Protein AF-A0A430I2W1-F1 (afdb_monomer)

Foldseek 3Di:
DQKFKWKAAQQGDIDTQGQRPDPDNVVVQCVACVPADDQFDWDDDPQKIWTKHFDPVQHAHPVSHGMMMIMIDGHPVSVPQDDNVSCCVPPCVVCVVVCVVARPDNDHDPHDPD

Radius of gyration: 13.29 Å; Cα contacts (8 Å, |Δi|>4): 193; chains: 1; bounding box: 29×31×34 Å

Sequence (114 aa):
MKLIWATRGRDWGFRFLLKGGYEDPLPVYESVFGTLPGREGYRKVGDKIALRFPDPELREDASGRVIPHEFVVLGERAAGLGSFEEAFSVIWPLVAGRYEQIWNVPQPPRNLEQ

Nearest PDB structures (foldseek):
  8fw5-assembly1_B  TM=4.248E-01  e=2.471E-01  Homo sapiens
  3suz-assembly1_A  TM=4.325E-01  e=3.395E-01  Rattus norvegicus
  6sh5-assembly1_A  TM=3.481E-01  e=1.917E-01  Saccharomyces cerevisiae
  6sh3-assembly1_A  TM=3.213E-01  e=7.751E-01  Saccharomyces cerevisiae
  5lt9-assembly2_B  TM=3.531E-01  e=1.661E+00  Pseudomonas aeruginosa

Solvent-accessible surface area (backbone atoms only — not comparable to full-atom values): 6516 Å² total; per-residue (Å²): 134,41,40,30,32,37,34,52,30,30,68,28,70,81,43,65,42,26,44,40,89,41,96,72,41,60,70,65,49,47,75,53,48,78,78,60,64,82,72,54,44,62,47,77,58,92,55,30,27,30,39,35,32,56,39,92,83,60,50,46,26,81,84,71,44,61,32,52,41,36,36,38,36,42,49,77,69,30,71,78,41,87,47,55,67,55,40,46,71,62,51,47,74,77,44,48,74,61,44,72,75,46,32,82,36,77,61,74,76,92,57,66,86,124

pLDDT: mean 91.96, std 7.36, range [56.25, 98.12]

Structure (mmCIF, N/CA/C/O backbone):
data_AF-A0A430I2W1-F1
#
_entry.id   AF-A0A430I2W1-F1
#
loop_
_atom_site.group_PDB
_atom_site.id
_atom_site.type_symbol
_atom_site.label_atom_id
_atom_site.label_alt_id
_atom_site.label_comp_id
_atom_site.label_asym_id
_atom_site.label_entity_id
_atom_site.label_seq_id
_atom_site.pdbx_PDB_ins_code
_atom_site.Cartn_x
_atom_site.Cartn_y
_atom_site.Cartn_z
_atom_site.occupancy
_atom_site.B_iso_or_equiv
_atom_site.auth_seq_id
_atom_site.auth_comp_id
_atom_site.auth_asym_id
_atom_site.auth_atom_id
_atom_site.pdbx_PDB_model_num
ATOM 1 N N . MET A 1 1 ? -5.587 -12.866 6.357 1.00 62.94 1 MET A N 1
ATOM 2 C CA . MET A 1 1 ? -5.477 -11.400 6.556 1.00 62.94 1 MET A CA 1
ATOM 3 C C . MET A 1 1 ? -6.246 -10.715 5.438 1.00 62.94 1 MET A C 1
ATOM 5 O O . MET A 1 1 ? -6.096 -11.153 4.309 1.00 62.94 1 MET A O 1
ATOM 9 N N . LYS A 1 2 ? -7.072 -9.697 5.714 1.00 86.62 2 LYS A N 1
ATOM 10 C CA . LYS A 1 2 ? -7.771 -8.948 4.657 1.00 86.62 2 LYS A CA 1
ATOM 11 C C . LYS A 1 2 ? -7.087 -7.599 4.458 1.00 86.62 2 LYS A C 1
ATOM 13 O O . LYS A 1 2 ? -7.326 -6.656 5.205 1.00 86.62 2 LYS A O 1
ATOM 18 N N . LEU A 1 3 ? -6.180 -7.564 3.491 1.00 93.25 3 LEU A N 1
ATOM 19 C CA . LEU A 1 3 ? -5.420 -6.384 3.105 1.00 93.25 3 LEU A CA 1
ATOM 20 C C . LEU A 1 3 ? -5.660 -6.151 1.619 1.00 93.25 3 LEU A C 1
ATOM 22 O O . LEU A 1 3 ? -5.418 -7.052 0.819 1.00 93.25 3 LEU A O 1
ATOM 26 N N . ILE A 1 4 ? -6.129 -4.962 1.258 1.00 96.06 4 ILE A N 1
ATOM 27 C CA . ILE A 1 4 ? -6.033 -4.495 -0.125 1.00 96.06 4 ILE A CA 1
ATOM 28 C C . ILE A 1 4 ? -4.706 -3.762 -0.231 1.00 96.06 4 ILE A C 1
ATOM 30 O O . ILE A 1 4 ? -4.406 -2.919 0.613 1.00 96.06 4 ILE A O 1
ATOM 34 N N . TRP A 1 5 ? -3.921 -4.082 -1.249 1.00 97.25 5 TRP A N 1
ATOM 35 C CA . TRP A 1 5 ? -2.684 -3.378 -1.548 1.00 97.25 5 TRP A CA 1
ATOM 36 C C . TRP A 1 5 ? -2.686 -2.980 -3.009 1.00 97.25 5 TRP A C 1
ATOM 38 O O . TRP A 1 5 ? -2.762 -3.835 -3.895 1.00 97.25 5 TRP A O 1
ATOM 48 N N . ALA A 1 6 ? -2.601 -1.678 -3.237 1.00 96.62 6 ALA A N 1
ATOM 49 C CA . ALA A 1 6 ? -2.502 -1.080 -4.543 1.00 96.62 6 ALA A CA 1
ATOM 50 C C . ALA A 1 6 ? -1.160 -0.349 -4.672 1.00 96.62 6 ALA A C 1
ATOM 52 O O . ALA A 1 6 ? -0.735 0.400 -3.790 1.00 96.62 6 ALA A O 1
ATOM 53 N N . THR A 1 7 ? -0.447 -0.630 -5.755 1.00 97.25 7 THR A N 1
ATOM 54 C CA . THR A 1 7 ? 0.832 0.008 -6.073 1.00 97.25 7 THR A CA 1
ATOM 55 C C . THR A 1 7 ? 1.119 -0.157 -7.562 1.00 97.25 7 THR A C 1
ATOM 57 O O . THR A 1 7 ? 0.263 -0.591 -8.333 1.00 97.25 7 THR A O 1
ATOM 60 N N . ARG A 1 8 ? 2.323 0.194 -7.989 1.00 97.38 8 ARG A N 1
ATOM 61 C CA . ARG A 1 8 ? 2.816 0.064 -9.356 1.00 97.38 8 ARG A CA 1
ATOM 62 C C . ARG A 1 8 ? 4.237 -0.488 -9.335 1.00 97.38 8 ARG A C 1
ATOM 64 O O . ARG A 1 8 ? 4.828 -0.609 -8.272 1.00 97.38 8 ARG A O 1
ATOM 71 N N . GLY A 1 9 ? 4.773 -0.807 -10.500 1.00 97.19 9 GLY A N 1
ATOM 72 C CA . GLY A 1 9 ? 6.179 -1.144 -10.651 1.00 97.19 9 GLY A CA 1
ATOM 73 C C . GLY A 1 9 ? 6.893 -0.091 -11.465 1.00 97.19 9 GLY A C 1
ATOM 74 O O . GLY A 1 9 ? 6.339 0.970 -11.785 1.00 97.19 9 GLY A O 1
ATOM 75 N N . ARG A 1 10 ? 8.117 -0.440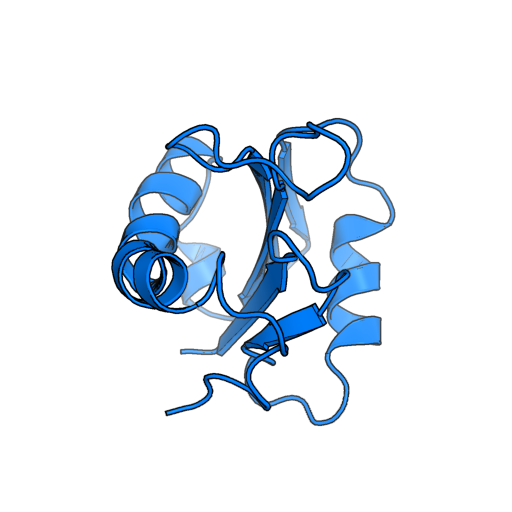 -11.849 1.00 96.94 10 ARG A N 1
ATOM 76 C CA . ARG A 1 10 ? 8.929 0.369 -12.744 1.00 96.94 10 ARG A CA 1
ATOM 77 C C . ARG A 1 10 ? 8.250 0.535 -14.098 1.00 96.94 10 ARG A C 1
ATOM 79 O O . ARG A 1 10 ? 7.963 1.656 -14.516 1.00 96.94 10 ARG A O 1
ATOM 86 N N . ASP A 1 11 ? 7.921 -0.599 -14.713 1.00 96.62 11 ASP A N 1
ATOM 87 C CA . ASP A 1 11 ? 7.460 -0.675 -16.102 1.00 96.62 11 ASP A CA 1
ATOM 88 C C . ASP A 1 11 ? 5.967 -1.022 -16.233 1.00 96.62 11 ASP A C 1
ATOM 90 O O . ASP A 1 11 ? 5.414 -1.038 -17.332 1.00 96.62 11 ASP A O 1
ATOM 94 N N . TRP A 1 12 ? 5.274 -1.256 -15.115 1.00 95.94 12 TRP A N 1
ATOM 95 C CA . TRP A 1 12 ? 3.833 -1.506 -15.087 1.00 95.94 12 TRP A CA 1
ATOM 96 C C . TRP A 1 12 ? 3.097 -0.504 -14.196 1.00 95.94 12 TRP A C 1
ATOM 98 O O . TRP A 1 12 ? 3.587 -0.063 -13.157 1.00 95.94 12 TRP A O 1
ATOM 108 N N . GLY A 1 13 ? 1.901 -0.112 -14.646 1.00 94.25 13 GLY A N 1
ATOM 109 C CA . GLY A 1 13 ? 1.064 0.890 -13.987 1.00 94.25 13 GLY A CA 1
ATOM 110 C C . GLY A 1 13 ? 0.385 0.391 -12.712 1.00 94.25 13 GLY A C 1
ATOM 111 O O . GLY A 1 13 ? 0.637 -0.708 -12.234 1.00 94.25 13 GLY A O 1
ATOM 112 N N . PHE A 1 14 ? -0.515 1.208 -12.171 1.00 93.56 14 PHE A N 1
ATOM 113 C CA . PHE A 1 14 ? -1.177 0.925 -10.900 1.00 93.56 14 PHE A CA 1
ATOM 114 C C . PHE A 1 14 ? -2.051 -0.343 -10.954 1.00 93.56 14 PHE A C 1
ATOM 116 O O . PHE A 1 14 ? -2.803 -0.550 -11.916 1.00 93.56 14 PHE A O 1
ATOM 123 N N . ARG A 1 15 ? -1.936 -1.207 -9.941 1.00 95.25 15 ARG A N 1
ATOM 124 C CA . ARG A 1 15 ? -2.606 -2.512 -9.835 1.00 95.25 15 ARG A CA 1
ATOM 125 C C . ARG A 1 15 ? -2.896 -2.868 -8.380 1.00 95.25 15 ARG A C 1
ATOM 127 O O . ARG A 1 15 ? -2.115 -2.546 -7.489 1.00 95.25 15 ARG A O 1
ATOM 134 N N . PHE A 1 16 ? -3.972 -3.623 -8.173 1.00 95.81 16 PHE A N 1
ATOM 135 C CA . PHE A 1 16 ? -4.242 -4.303 -6.909 1.00 95.81 16 PHE A CA 1
ATOM 136 C C . PHE A 1 16 ? -3.451 -5.610 -6.849 1.00 95.81 16 PHE A C 1
ATOM 138 O O . PHE A 1 16 ? -3.765 -6.563 -7.561 1.00 95.81 16 PHE A O 1
ATOM 145 N N . LEU A 1 17 ? -2.418 -5.643 -6.011 1.00 95.44 17 LEU A N 1
ATOM 146 C CA . LEU A 1 17 ? -1.583 -6.825 -5.802 1.00 95.44 17 LEU A CA 1
ATOM 147 C C . LEU A 1 17 ? -2.168 -7.758 -4.740 1.00 95.44 17 LEU A C 1
ATOM 149 O O . LEU A 1 17 ? -2.061 -8.974 -4.870 1.00 95.44 17 LEU A O 1
ATOM 153 N N . LEU A 1 18 ? -2.835 -7.194 -3.732 1.00 95.50 18 LEU A N 1
ATOM 154 C CA . LEU A 1 18 ? -3.676 -7.924 -2.784 1.00 95.50 18 LEU A CA 1
ATOM 155 C C . LEU A 1 18 ? -5.085 -7.350 -2.850 1.00 95.50 18 LEU A C 1
ATOM 157 O O . LEU A 1 18 ? -5.246 -6.128 -2.913 1.00 95.50 18 LEU A O 1
ATOM 161 N N . LYS A 1 19 ? -6.097 -8.220 -2.842 1.00 94.56 19 LYS A N 1
ATOM 162 C CA . LYS A 1 19 ? -7.499 -7.816 -2.982 1.00 94.56 19 LYS A CA 1
ATOM 163 C C 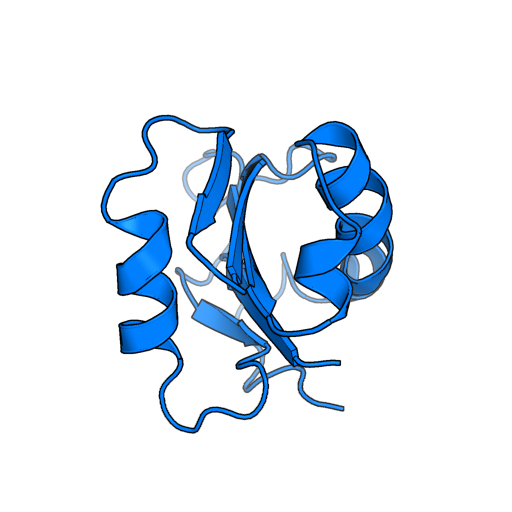. LYS A 1 19 ? -8.289 -7.956 -1.689 1.00 94.56 19 LYS A C 1
ATOM 165 O O . LYS A 1 19 ? -9.455 -7.591 -1.657 1.00 94.56 19 LYS A O 1
ATOM 170 N N . GLY A 1 20 ? -7.688 -8.475 -0.621 1.00 91.25 20 GLY A N 1
ATOM 171 C CA . GLY A 1 20 ? -8.353 -8.651 0.668 1.00 91.25 20 GLY A CA 1
ATOM 172 C C . GLY A 1 20 ? -9.511 -9.652 0.624 1.00 91.25 20 GLY A C 1
ATOM 173 O O . GLY A 1 20 ? -10.398 -9.573 1.478 1.00 91.25 20 GLY A O 1
ATOM 174 N N . GLY A 1 21 ? -9.507 -10.570 -0.350 1.00 90.31 21 GLY A N 1
ATOM 175 C CA . GLY A 1 21 ? -10.582 -11.537 -0.584 1.00 90.31 21 GL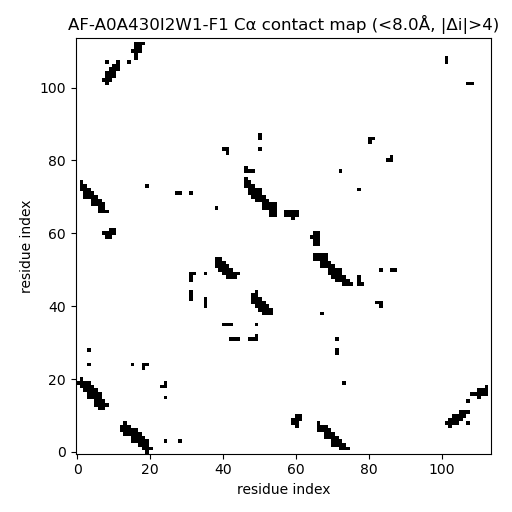Y A CA 1
ATOM 176 C C . GLY A 1 21 ? -11.807 -10.988 -1.324 1.00 90.31 21 GLY A C 1
ATOM 177 O O . GLY A 1 21 ? -12.847 -11.643 -1.317 1.00 90.31 21 GLY A O 1
ATOM 178 N N . TYR A 1 22 ? -11.716 -9.801 -1.933 1.00 91.38 22 TYR A N 1
ATOM 179 C CA . TYR A 1 22 ? -12.749 -9.280 -2.832 1.00 91.38 22 TYR A CA 1
ATOM 180 C C . TYR A 1 22 ? -12.453 -9.663 -4.284 1.00 91.38 22 TYR A C 1
ATOM 182 O O . TYR A 1 22 ? -11.305 -9.637 -4.727 1.00 91.38 22 TYR A O 1
ATOM 190 N N . GLU A 1 23 ? -13.500 -9.958 -5.050 1.00 91.69 23 GLU A N 1
ATOM 191 C CA . GLU A 1 23 ? -13.390 -10.117 -6.504 1.00 91.69 23 GLU A CA 1
ATOM 192 C C . GLU A 1 23 ? -12.975 -8.787 -7.159 1.00 91.69 23 GLU A C 1
ATOM 194 O O . GLU A 1 23 ? -11.977 -8.724 -7.896 1.00 91.69 23 GLU A O 1
ATOM 199 N N . ASP A 1 24 ? -13.679 -7.718 -6.771 1.00 94.06 24 ASP A N 1
ATOM 200 C CA . ASP A 1 24 ? -13.386 -6.329 -7.106 1.00 94.06 24 ASP A CA 1
ATOM 201 C C . ASP A 1 24 ? -13.086 -5.500 -5.836 1.00 94.06 24 ASP A C 1
ATOM 203 O O . ASP A 1 24 ? -13.995 -5.201 -5.055 1.00 94.06 24 ASP A O 1
ATOM 207 N N . PRO A 1 25 ? -11.815 -5.133 -5.588 1.00 94.62 25 PRO A N 1
ATOM 208 C CA . PRO A 1 25 ? -11.432 -4.314 -4.441 1.00 94.62 25 PRO A CA 1
ATOM 209 C C . PRO A 1 25 ? -11.668 -2.809 -4.653 1.00 94.62 25 PRO A C 1
ATOM 211 O O . PRO A 1 25 ? -11.551 -2.052 -3.684 1.00 94.62 25 PRO A O 1
ATOM 214 N N . LEU A 1 26 ? -11.976 -2.353 -5.877 1.00 95.00 26 LEU A N 1
ATOM 215 C CA . LEU A 1 26 ? -12.059 -0.927 -6.207 1.00 95.00 26 LEU A CA 1
ATOM 216 C C . LEU A 1 26 ? -13.092 -0.168 -5.350 1.00 95.00 26 LEU A C 1
ATOM 218 O O . LEU A 1 26 ? -12.706 0.848 -4.768 1.00 95.00 26 LEU A O 1
ATOM 222 N N . PRO A 1 27 ? -14.335 -0.657 -5.147 1.00 94.81 27 PRO A N 1
ATOM 223 C CA . PRO A 1 27 ? -15.325 0.069 -4.346 1.00 94.81 27 PRO A CA 1
ATOM 224 C C . PRO A 1 27 ? -14.888 0.263 -2.888 1.00 94.81 27 PRO A C 1
ATOM 226 O O . PRO A 1 27 ? -15.121 1.307 -2.277 1.00 94.81 27 PRO A O 1
ATOM 229 N N . VAL A 1 28 ? -14.215 -0.741 -2.317 1.00 94.19 28 VAL A N 1
ATOM 230 C CA . VAL A 1 28 ? -13.700 -0.679 -0.944 1.00 94.19 28 VAL A CA 1
ATOM 231 C C . VAL A 1 28 ? -12.542 0.313 -0.859 1.00 94.19 28 VAL A C 1
ATOM 233 O O . VAL A 1 28 ? -12.501 1.127 0.064 1.00 94.19 28 VAL A O 1
ATOM 236 N N . TYR A 1 29 ? -11.634 0.276 -1.833 1.00 95.12 29 TYR A N 1
ATOM 237 C CA . TYR A 1 29 ? -10.513 1.202 -1.951 1.00 95.12 29 TYR A CA 1
ATOM 238 C C . TYR A 1 29 ? -10.979 2.665 -2.069 1.00 95.12 29 TYR A C 1
ATOM 240 O O . TYR A 1 29 ? -10.556 3.515 -1.281 1.00 95.12 29 TYR A O 1
ATOM 248 N N . GLU A 1 30 ? -11.910 2.962 -2.976 1.00 93.75 30 GLU A N 1
ATOM 249 C CA . GLU A 1 30 ? -12.409 4.325 -3.194 1.00 93.75 30 GLU A CA 1
ATOM 250 C C . GLU A 1 30 ? -13.119 4.891 -1.959 1.00 93.75 30 GLU A C 1
ATOM 252 O O . GLU A 1 30 ? -12.943 6.069 -1.635 1.00 93.75 30 GLU A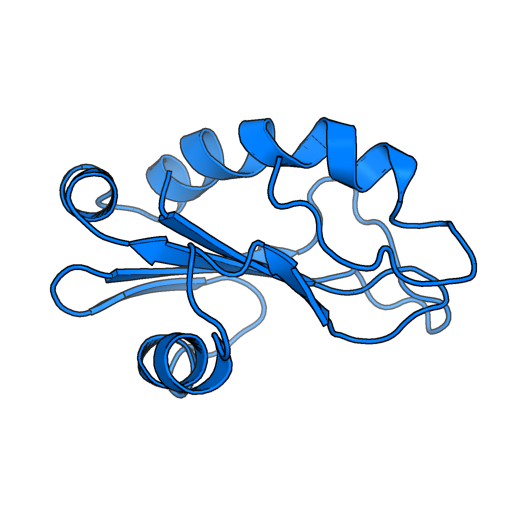 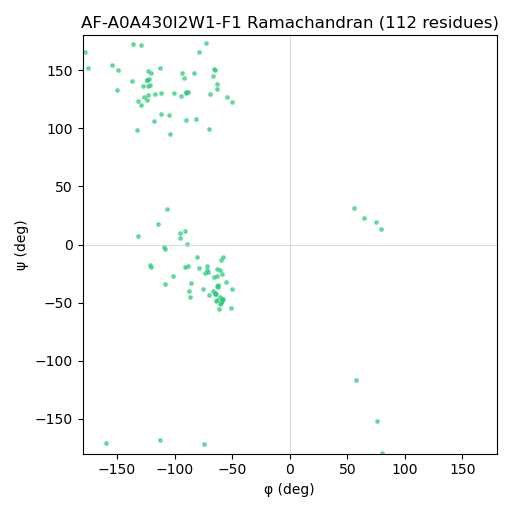O 1
ATOM 257 N N . SER A 1 31 ? -13.841 4.044 -1.211 1.00 91.94 31 SER A N 1
ATOM 258 C CA . SER A 1 31 ? -14.575 4.456 -0.006 1.00 91.94 31 SER A CA 1
ATOM 259 C C . SER A 1 31 ? -13.690 5.072 1.086 1.00 91.94 31 SER A C 1
ATOM 261 O O . SER A 1 31 ? -14.169 5.873 1.892 1.00 91.94 31 SER A O 1
ATOM 263 N N . VAL A 1 32 ? -12.395 4.734 1.111 1.00 91.38 32 VAL A N 1
ATOM 264 C CA . VAL A 1 32 ? -11.449 5.234 2.119 1.00 91.38 32 VAL A CA 1
ATOM 265 C C . VAL A 1 32 ? -10.458 6.255 1.550 1.00 91.38 32 VAL A C 1
ATOM 267 O O . VAL A 1 32 ? -10.120 7.220 2.246 1.00 91.38 32 VAL A O 1
ATOM 270 N N . PHE A 1 33 ? -10.050 6.104 0.282 1.00 89.31 33 PHE A N 1
ATOM 271 C CA . PHE A 1 33 ? -9.040 6.949 -0.368 1.00 89.31 33 PHE A CA 1
ATOM 272 C C . PHE A 1 33 ? -9.585 8.169 -1.106 1.00 89.31 33 PHE A C 1
ATOM 274 O O . PHE A 1 33 ? -8.823 9.116 -1.296 1.00 89.31 33 PHE A O 1
ATOM 281 N N . GLY A 1 34 ? -10.876 8.217 -1.460 1.00 76.06 34 GLY A N 1
ATOM 282 C CA . GLY A 1 34 ? -11.456 9.326 -2.239 1.00 76.06 34 GLY A CA 1
ATOM 283 C C . GLY A 1 34 ? -11.301 10.720 -1.610 1.00 76.06 34 GLY A C 1
ATOM 284 O O . GLY A 1 34 ? -11.544 11.733 -2.254 1.00 76.06 34 GLY A O 1
ATOM 285 N N . THR A 1 35 ? -10.876 10.782 -0.347 1.00 74.44 35 THR A N 1
ATOM 286 C CA . THR A 1 35 ? -10.736 12.002 0.447 1.00 74.44 35 THR A CA 1
ATOM 287 C C . THR A 1 35 ? -9.377 12.109 1.161 1.00 74.44 35 THR A C 1
ATOM 289 O O . THR A 1 35 ? -9.206 13.018 1.972 1.00 74.44 35 THR A O 1
ATOM 292 N N . LEU A 1 36 ? -8.418 11.206 0.899 1.00 83.56 36 LEU A N 1
ATOM 293 C CA . LEU A 1 36 ? -7.078 11.245 1.501 1.00 83.56 36 LEU A CA 1
ATOM 294 C C . LEU A 1 36 ? -6.122 12.076 0.618 1.00 83.56 36 LEU A C 1
ATOM 296 O O . LEU A 1 36 ? -5.735 11.611 -0.463 1.00 83.56 36 LEU A O 1
ATOM 300 N N . PRO A 1 37 ? -5.737 13.298 1.035 1.00 79.06 37 PRO A N 1
ATOM 301 C CA . PRO A 1 37 ? -4.854 14.144 0.244 1.00 79.06 37 PRO A CA 1
ATOM 302 C C . PRO A 1 37 ? -3.389 13.705 0.369 1.00 79.06 37 PRO A C 1
ATOM 304 O O . PRO A 1 37 ? -3.008 12.986 1.288 1.00 79.06 37 PRO A O 1
ATOM 307 N N . GLY A 1 38 ? -2.548 14.208 -0.536 1.00 86.25 38 GLY A N 1
ATOM 308 C CA . GLY A 1 38 ? -1.094 14.155 -0.387 1.00 86.25 38 GLY A CA 1
ATOM 309 C C . GLY A 1 38 ? -0.433 12.822 -0.753 1.00 86.25 38 G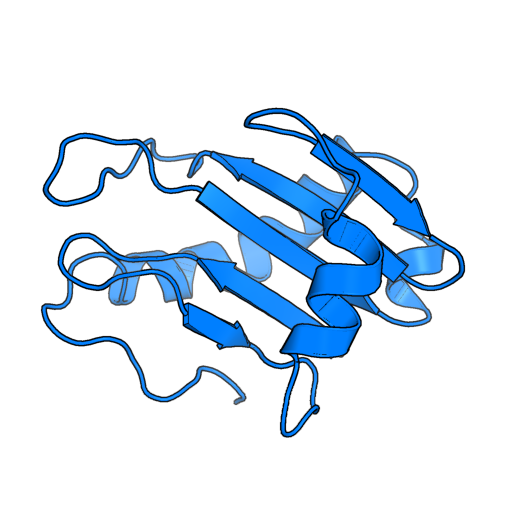LY A C 1
ATOM 310 O O . GLY A 1 38 ? -1.071 11.875 -1.216 1.00 86.25 38 GLY A O 1
ATOM 311 N N . ARG A 1 39 ? 0.896 12.794 -0.587 1.00 88.06 39 ARG A N 1
ATOM 312 C CA . ARG A 1 39 ? 1.775 11.656 -0.925 1.00 88.06 39 ARG A CA 1
ATOM 313 C C . ARG A 1 39 ? 1.928 10.648 0.214 1.00 88.06 39 ARG A C 1
ATOM 315 O O . ARG A 1 39 ? 2.330 9.520 -0.039 1.00 88.06 39 ARG A O 1
ATOM 322 N N . GLU A 1 40 ? 1.598 11.061 1.428 1.00 94.25 40 GLU A N 1
ATOM 323 C CA . GLU A 1 40 ? 1.603 10.255 2.640 1.00 94.25 40 GLU A CA 1
ATOM 324 C C . GLU A 1 40 ? 0.329 10.571 3.416 1.00 94.25 40 GLU A C 1
ATOM 326 O O . GLU A 1 40 ? -0.119 11.721 3.431 1.00 94.25 40 GLU A O 1
ATOM 331 N N . GLY A 1 41 ? -0.283 9.559 4.018 1.00 94.19 41 GLY A N 1
ATOM 332 C CA . GLY A 1 41 ? -1.483 9.776 4.797 1.00 94.19 41 GLY A CA 1
ATOM 333 C C . GLY A 1 41 ? -1.983 8.530 5.498 1.00 94.19 41 GLY A C 1
ATOM 334 O O . GLY A 1 41 ? -1.827 7.404 5.027 1.00 94.19 41 GLY A O 1
ATOM 335 N N . TYR A 1 42 ? -2.649 8.770 6.617 1.00 94.94 42 TYR A N 1
ATOM 336 C CA . TYR A 1 42 ? -3.371 7.773 7.382 1.00 94.94 42 TYR A CA 1
ATOM 337 C C . TYR A 1 42 ? -4.795 8.263 7.607 1.00 94.94 42 TYR A C 1
ATOM 339 O O . TYR A 1 42 ? -5.020 9.427 7.948 1.00 94.94 42 TYR A O 1
ATOM 347 N N . ARG A 1 43 ? -5.768 7.371 7.439 1.00 92.94 43 ARG A N 1
ATOM 348 C CA . ARG A 1 43 ? -7.161 7.669 7.751 1.00 92.94 43 ARG A CA 1
ATOM 349 C C . ARG A 1 43 ? -7.903 6.424 8.181 1.00 92.94 43 ARG A C 1
ATOM 351 O O . ARG A 1 43 ? -7.892 5.416 7.485 1.00 92.94 43 ARG A O 1
ATOM 358 N N . LYS A 1 44 ? -8.647 6.546 9.274 1.00 91.88 44 LYS A N 1
ATOM 359 C CA . LYS A 1 44 ? -9.573 5.523 9.753 1.00 91.88 44 LYS A CA 1
ATOM 360 C C . LYS A 1 44 ? -11.004 5.878 9.352 1.00 91.88 44 LYS A C 1
ATOM 362 O O . LYS A 1 44 ? -11.443 7.007 9.559 1.00 91.88 44 LYS A O 1
ATOM 367 N N . VAL A 1 45 ? -11.723 4.923 8.768 1.00 90.56 45 VAL A N 1
ATOM 368 C CA . VAL A 1 45 ? -13.130 5.045 8.357 1.00 90.56 45 VAL A CA 1
ATOM 369 C C . VAL A 1 45 ? -13.869 3.803 8.845 1.00 90.56 45 VAL A C 1
ATOM 371 O O . VAL A 1 45 ? -13.793 2.741 8.228 1.00 90.56 45 VAL A O 1
ATOM 374 N N . GLY A 1 46 ? -14.559 3.927 9.981 1.00 89.50 46 GLY A N 1
ATOM 375 C CA . GLY A 1 46 ? -15.213 2.794 10.637 1.00 89.50 46 GLY A CA 1
ATOM 376 C C . GLY A 1 46 ? -14.216 1.681 10.969 1.00 89.50 46 GLY A C 1
ATOM 377 O O . GLY A 1 46 ? -13.282 1.882 11.745 1.00 89.50 46 GLY A O 1
ATOM 378 N N . ASP A 1 47 ? -14.415 0.521 10.350 1.00 89.25 47 ASP A N 1
ATOM 379 C CA . ASP A 1 47 ? -13.613 -0.696 10.500 1.00 89.25 47 ASP A CA 1
ATOM 380 C C . ASP A 1 47 ? -12.455 -0.816 9.490 1.00 89.25 47 ASP A C 1
ATOM 382 O O . ASP A 1 47 ? -11.858 -1.886 9.347 1.00 89.25 47 ASP A O 1
ATOM 386 N N . LYS A 1 48 ? -12.151 0.265 8.760 1.00 93.06 48 LYS A N 1
ATOM 387 C CA . LYS A 1 48 ? -11.127 0.293 7.711 1.00 93.06 48 LYS A CA 1
ATOM 388 C C . LYS A 1 48 ? -10.091 1.365 7.976 1.00 93.06 48 LYS A C 1
ATOM 390 O O . LYS A 1 48 ? -10.402 2.434 8.504 1.00 93.06 48 LYS A O 1
ATOM 395 N N . ILE A 1 49 ? -8.871 1.106 7.528 1.00 94.69 49 ILE A N 1
ATOM 396 C CA . ILE A 1 49 ? -7.795 2.096 7.504 1.00 94.69 49 ILE A CA 1
ATOM 397 C C . ILE A 1 49 ? -7.275 2.230 6.085 1.00 94.69 49 ILE A C 1
ATOM 399 O O . ILE A 1 49 ? -6.911 1.227 5.480 1.00 94.69 49 ILE A O 1
ATOM 403 N N . ALA A 1 50 ? -7.206 3.464 5.596 1.00 95.88 50 ALA A N 1
ATOM 404 C CA . ALA A 1 50 ? -6.394 3.849 4.455 1.00 95.88 50 ALA A CA 1
ATOM 405 C C . ALA A 1 50 ? -5.005 4.269 4.936 1.00 95.88 50 ALA A C 1
ATOM 407 O O . ALA A 1 50 ? -4.879 5.100 5.839 1.00 95.88 50 ALA A O 1
ATOM 408 N N . LEU A 1 51 ? -3.977 3.719 4.300 1.00 96.62 51 LEU A N 1
ATOM 409 C CA . LEU A 1 51 ? -2.582 4.060 4.537 1.00 96.62 51 LEU A CA 1
ATOM 410 C C . LEU A 1 51 ? -1.894 4.297 3.190 1.00 96.62 51 LEU A C 1
ATOM 412 O O . LEU A 1 51 ? -1.901 3.411 2.339 1.00 96.62 51 LEU A O 1
ATOM 416 N N . ARG A 1 52 ? -1.303 5.477 3.001 1.00 97.62 52 ARG A N 1
ATOM 417 C CA . ARG A 1 52 ? -0.494 5.840 1.830 1.00 97.62 52 ARG A CA 1
ATOM 418 C C . ARG A 1 52 ? 0.886 6.276 2.287 1.00 97.62 52 ARG A C 1
ATOM 420 O O . ARG A 1 52 ? 0.976 7.084 3.205 1.00 97.62 52 ARG A O 1
ATOM 427 N N . PHE A 1 53 ? 1.927 5.816 1.608 1.00 97.69 53 PHE A N 1
ATOM 428 C CA . PHE A 1 53 ? 3.291 6.317 1.779 1.00 97.69 53 PHE A CA 1
ATOM 429 C C . PHE A 1 53 ? 4.123 6.102 0.502 1.00 97.69 53 PHE A C 1
ATOM 431 O O . PHE A 1 53 ? 3.801 5.210 -0.291 1.00 97.69 53 PHE A O 1
ATOM 438 N N . PRO A 1 54 ? 5.167 6.917 0.256 1.00 97.75 54 PRO A N 1
ATOM 439 C CA . PRO A 1 54 ? 6.149 6.639 -0.794 1.00 97.75 54 PRO A CA 1
ATOM 440 C C . PRO A 1 54 ? 6.957 5.374 -0.470 1.00 97.75 54 PRO A C 1
ATOM 442 O O . PRO A 1 54 ? 7.165 5.072 0.700 1.00 97.75 54 PRO A O 1
ATOM 445 N N . ASP A 1 55 ? 7.437 4.656 -1.488 1.00 97.88 55 ASP A N 1
ATOM 446 C CA . ASP A 1 55 ? 8.315 3.494 -1.313 1.00 97.88 55 ASP A CA 1
ATOM 447 C C . ASP A 1 55 ? 9.488 3.854 -0.376 1.00 97.88 55 ASP A C 1
ATOM 449 O O . ASP A 1 55 ? 10.216 4.811 -0.662 1.00 97.88 55 ASP A O 1
ATOM 453 N N . PRO A 1 56 ? 9.670 3.131 0.748 1.00 97.44 56 PRO A N 1
ATOM 454 C CA . PRO A 1 56 ? 10.694 3.459 1.744 1.00 97.44 56 PRO A CA 1
ATOM 455 C C . PRO A 1 56 ? 12.134 3.372 1.232 1.00 97.44 56 PRO A C 1
ATOM 457 O O . PRO A 1 56 ? 13.027 3.982 1.814 1.00 97.44 56 PRO A O 1
ATOM 460 N N . GLU A 1 57 ? 12.365 2.627 0.152 1.00 97.44 57 GLU A N 1
ATOM 461 C CA . GLU A 1 57 ? 13.662 2.514 -0.519 1.00 97.44 57 GLU A CA 1
ATOM 462 C C . GLU A 1 57 ? 13.781 3.481 -1.707 1.00 97.44 57 GLU A C 1
ATOM 464 O O . GLU A 1 57 ? 14.741 3.417 -2.473 1.00 97.44 57 GLU A O 1
ATOM 469 N N . LEU A 1 58 ? 12.819 4.402 -1.847 1.00 97.38 58 LEU A N 1
ATOM 470 C CA . LEU A 1 58 ? 12.748 5.427 -2.886 1.00 97.38 58 LEU A CA 1
ATOM 471 C C . LEU A 1 58 ? 12.798 4.853 -4.306 1.00 97.38 58 LEU A C 1
ATOM 473 O O . LEU A 1 58 ? 13.292 5.501 -5.226 1.00 97.38 58 LEU A O 1
ATOM 477 N N . ARG A 1 59 ? 12.263 3.644 -4.506 1.00 97.94 59 ARG A N 1
ATOM 478 C CA . ARG A 1 59 ? 12.167 3.042 -5.841 1.00 97.94 59 ARG A CA 1
ATOM 479 C C . ARG A 1 59 ? 11.258 3.880 -6.735 1.00 97.94 59 ARG A C 1
ATOM 481 O O . ARG A 1 59 ? 10.181 4.319 -6.324 1.00 97.94 59 ARG A O 1
ATOM 488 N N . GLU A 1 60 ? 11.675 4.061 -7.982 1.00 97.94 60 GLU A N 1
ATOM 489 C CA . GLU A 1 60 ? 11.001 4.929 -8.947 1.00 97.94 60 GLU A CA 1
ATOM 490 C C . GLU A 1 60 ? 10.379 4.149 -10.107 1.00 97.94 60 GLU A C 1
ATOM 492 O O . GLU A 1 60 ? 10.855 3.084 -10.513 1.00 97.94 60 GLU A O 1
ATOM 497 N N . ASP A 1 61 ? 9.308 4.711 -10.668 1.00 96.62 61 ASP A N 1
ATOM 498 C CA . ASP A 1 61 ? 8.768 4.256 -11.942 1.00 96.62 61 ASP A CA 1
ATOM 499 C C . ASP A 1 61 ? 9.659 4.665 -13.132 1.00 96.62 61 ASP A C 1
ATOM 501 O O . ASP A 1 61 ? 10.607 5.437 -12.993 1.00 96.62 61 ASP A O 1
ATOM 505 N N . ALA A 1 62 ? 9.344 4.191 -14.341 1.00 95.62 62 ALA A N 1
ATOM 506 C CA . ALA A 1 62 ? 10.078 4.560 -15.556 1.00 95.62 62 ALA A CA 1
ATOM 507 C C . ALA A 1 62 ? 10.081 6.075 -15.867 1.00 95.62 62 ALA A C 1
ATOM 509 O O . ALA A 1 62 ? 10.846 6.527 -16.716 1.00 95.62 62 ALA A O 1
ATOM 510 N N . SER A 1 63 ? 9.228 6.868 -15.210 1.00 95.44 63 SER A N 1
ATOM 511 C CA . SER A 1 63 ? 9.181 8.330 -15.327 1.00 95.44 63 SER A CA 1
ATOM 512 C C . SER A 1 63 ? 9.976 9.049 -14.227 1.00 95.44 63 SER A C 1
ATOM 514 O O . SER A 1 63 ? 9.897 10.274 -14.153 1.00 95.44 63 SER A O 1
ATOM 516 N N . GLY A 1 64 ? 10.699 8.325 -13.365 1.00 96.38 64 GLY A N 1
ATOM 517 C CA . GLY A 1 64 ? 11.463 8.897 -12.252 1.00 96.38 64 GLY A CA 1
ATOM 518 C C . GLY A 1 64 ? 10.598 9.349 -11.070 1.00 96.38 64 GLY A C 1
ATOM 519 O O . GLY A 1 64 ? 11.002 10.199 -10.284 1.00 96.38 64 GLY A O 1
ATOM 520 N N . ARG A 1 65 ? 9.357 8.856 -10.948 1.00 96.19 65 ARG A N 1
ATOM 521 C CA . ARG A 1 65 ? 8.495 9.170 -9.798 1.00 96.19 65 ARG A CA 1
ATOM 522 C C . ARG A 1 65 ? 8.636 8.083 -8.748 1.00 96.19 65 ARG A C 1
ATOM 524 O O . ARG A 1 65 ? 8.387 6.920 -9.058 1.00 96.19 65 ARG A O 1
ATOM 531 N N . VAL A 1 66 ? 8.913 8.470 -7.501 1.00 97.75 66 VAL A N 1
ATOM 532 C CA . VAL A 1 66 ? 8.879 7.539 -6.361 1.00 97.75 66 VAL A CA 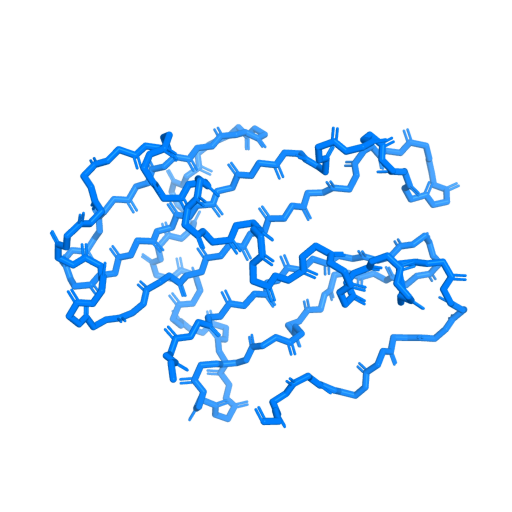1
ATOM 533 C C . VAL A 1 66 ? 7.524 6.843 -6.303 1.00 97.75 66 VAL A C 1
ATOM 535 O O . VAL A 1 66 ? 6.472 7.496 -6.308 1.00 97.75 66 VAL A O 1
ATOM 538 N N . ILE A 1 67 ? 7.564 5.517 -6.265 1.00 97.94 67 ILE A N 1
ATOM 539 C CA . ILE A 1 67 ? 6.385 4.667 -6.319 1.00 97.94 67 ILE A CA 1
ATOM 540 C C . ILE A 1 67 ? 5.587 4.813 -5.015 1.00 97.94 67 ILE A C 1
ATOM 542 O O . ILE A 1 67 ? 6.164 4.703 -3.938 1.00 97.94 67 ILE A O 1
ATOM 546 N N . PRO A 1 68 ? 4.269 5.075 -5.068 1.00 97.44 68 PRO A N 1
ATOM 547 C CA . PRO A 1 68 ? 3.433 5.060 -3.877 1.00 97.44 68 PRO A CA 1
ATOM 548 C C . PRO A 1 68 ? 2.974 3.639 -3.533 1.00 97.44 68 PRO A C 1
ATOM 550 O O . PRO A 1 68 ? 2.681 2.822 -4.416 1.00 97.44 68 PRO A O 1
ATOM 553 N N . HIS A 1 69 ? 2.812 3.383 -2.240 1.00 98.12 69 HIS A N 1
ATOM 554 C CA . HIS A 1 69 ? 2.094 2.227 -1.725 1.00 98.12 69 HIS A CA 1
ATOM 555 C C . HIS A 1 69 ? 0.815 2.679 -1.042 1.00 98.12 69 HIS A C 1
ATOM 557 O O . HIS A 1 69 ? 0.834 3.574 -0.198 1.00 98.12 69 HIS A O 1
ATOM 563 N N . GLU A 1 70 ? -0.291 2.037 -1.402 1.00 97.56 70 GLU A N 1
ATOM 564 C CA . GLU A 1 70 ? -1.604 2.320 -0.844 1.00 97.56 70 GLU A CA 1
ATOM 565 C C . GLU A 1 70 ? -2.228 1.039 -0.312 1.00 97.56 70 GLU A C 1
ATOM 567 O O . GLU A 1 70 ? -2.338 0.032 -1.014 1.00 97.56 70 GLU A O 1
ATOM 572 N N . PHE A 1 71 ? -2.645 1.078 0.946 1.00 96.88 71 PHE A N 1
ATOM 573 C CA . PHE A 1 71 ? -3.216 -0.063 1.636 1.00 96.88 71 PHE A CA 1
ATOM 574 C C . PHE A 1 71 ? -4.590 0.264 2.192 1.00 96.88 71 PHE A C 1
ATOM 576 O O . PHE A 1 71 ? -4.804 1.341 2.750 1.00 96.88 71 PHE A O 1
ATOM 583 N N . VAL A 1 72 ? -5.491 -0.715 2.104 1.00 96.12 72 VAL A N 1
ATOM 584 C CA . VAL A 1 72 ? -6.700 -0.760 2.926 1.00 96.12 72 VAL A CA 1
ATOM 585 C C . VAL A 1 72 ? -6.591 -1.926 3.892 1.00 96.12 72 VAL A C 1
ATOM 587 O O . VAL A 1 72 ? -6.629 -3.089 3.480 1.00 96.12 72 VAL A O 1
ATOM 590 N N . VAL A 1 73 ? -6.473 -1.618 5.179 1.00 94.62 73 VAL A N 1
ATOM 591 C CA . VAL A 1 73 ? -6.525 -2.616 6.253 1.00 94.62 73 VAL A CA 1
ATOM 592 C C . VAL A 1 73 ? -7.979 -2.791 6.673 1.00 94.62 73 VAL A C 1
ATOM 594 O O . VAL A 1 73 ? -8.677 -1.802 6.893 1.00 94.62 73 VAL A O 1
ATOM 597 N N . LEU A 1 74 ? -8.436 -4.039 6.769 1.00 90.31 74 LEU A N 1
ATOM 598 C CA . LEU A 1 74 ? -9.838 -4.380 7.014 1.00 90.31 74 LEU A CA 1
ATOM 599 C C . LEU A 1 74 ? -10.002 -5.197 8.303 1.00 90.31 74 LEU A C 1
ATOM 601 O O . LEU A 1 74 ? -9.163 -6.045 8.624 1.00 90.31 74 LEU A O 1
ATOM 605 N N . GLY A 1 75 ? -11.137 -5.013 8.982 1.00 83.50 75 GLY A N 1
ATOM 606 C CA . GLY A 1 75 ? -11.580 -5.859 10.094 1.00 83.50 75 GLY A CA 1
ATOM 607 C C . GLY A 1 75 ? -10.828 -5.610 11.403 1.00 83.50 75 GLY A C 1
ATOM 608 O O . GLY A 1 75 ? -10.333 -4.516 11.654 1.00 83.50 75 GLY A O 1
ATOM 609 N N . GLU A 1 76 ? -10.725 -6.634 12.254 1.00 78.25 76 GLU A N 1
ATOM 610 C CA . GLU A 1 76 ? -10.216 -6.512 13.636 1.00 78.25 76 GLU A CA 1
ATOM 611 C C . GLU A 1 76 ? -8.817 -5.892 13.735 1.00 78.25 76 GLU A C 1
ATOM 613 O O . GLU A 1 76 ? -8.519 -5.154 14.671 1.00 78.25 76 GLU A O 1
ATOM 618 N N . ARG A 1 77 ? -7.959 -6.114 12.735 1.00 76.19 77 ARG A N 1
ATOM 619 C CA . ARG A 1 77 ? -6.607 -5.544 12.724 1.00 76.19 77 ARG A CA 1
ATOM 620 C C . ARG A 1 77 ? -6.604 -4.033 12.487 1.00 76.19 77 ARG A C 1
ATOM 622 O O . ARG A 1 77 ? -5.678 -3.366 12.925 1.00 76.19 77 ARG A O 1
ATOM 629 N N . ALA A 1 78 ? -7.647 -3.480 11.866 1.00 80.19 78 ALA A N 1
ATOM 630 C CA . ALA A 1 78 ? -7.831 -2.034 11.770 1.00 80.19 78 ALA A CA 1
ATOM 631 C C . ALA A 1 78 ? -8.227 -1.406 13.121 1.00 80.19 78 ALA A C 1
ATOM 633 O O . ALA A 1 78 ? -8.024 -0.212 13.344 1.00 80.19 78 ALA A O 1
ATOM 634 N N . ALA A 1 79 ? -8.780 -2.184 14.058 1.00 74.81 79 ALA A N 1
ATOM 635 C CA . ALA A 1 79 ? -9.136 -1.664 15.374 1.00 74.81 79 ALA A CA 1
ATOM 636 C C . ALA A 1 79 ? -7.887 -1.272 16.181 1.00 74.81 79 ALA A C 1
ATOM 638 O O . ALA A 1 79 ? -7.900 -0.216 16.811 1.00 74.81 79 ALA A O 1
ATOM 639 N N . GLY A 1 80 ? -6.821 -2.077 16.092 1.00 78.75 80 GLY A N 1
ATOM 640 C CA . GLY A 1 80 ? -5.575 -1.914 16.853 1.00 78.75 80 GLY A CA 1
ATOM 641 C C . GLY A 1 80 ? -4.500 -1.032 16.213 1.00 78.75 80 GLY A C 1
ATOM 642 O O . GLY A 1 80 ? -3.437 -0.886 16.800 1.00 78.75 80 GLY A O 1
ATOM 643 N N . LEU A 1 81 ? -4.748 -0.466 15.031 1.00 88.69 81 LEU A N 1
ATOM 644 C CA . LEU A 1 81 ? -3.857 0.508 14.398 1.00 88.69 81 LEU A CA 1
ATOM 645 C C . LEU A 1 81 ? -4.505 1.887 14.555 1.00 88.69 81 LEU A C 1
ATOM 647 O O . LEU A 1 81 ? -5.599 2.128 14.037 1.00 88.69 81 LEU A O 1
ATOM 651 N N . GLY A 1 82 ? -3.897 2.744 15.369 1.00 89.38 82 GLY A N 1
ATOM 652 C CA . GLY A 1 82 ? -4.391 4.069 15.730 1.00 89.38 82 GLY A CA 1
ATOM 653 C C . GLY A 1 82 ? -3.700 5.199 14.973 1.00 89.38 82 GLY A C 1
ATOM 654 O O . GLY A 1 82 ? -4.336 6.231 14.748 1.00 89.38 82 GLY A 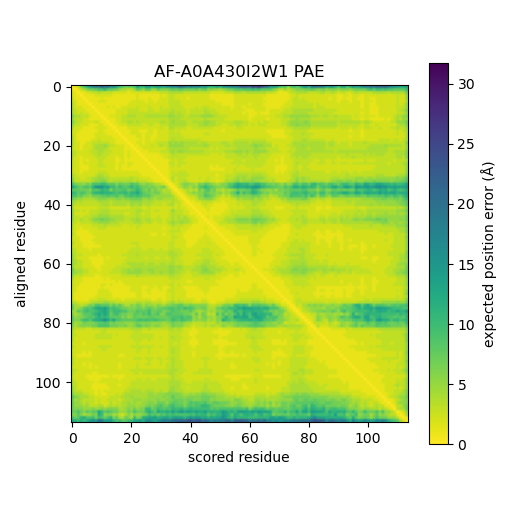O 1
ATOM 655 N N . SER A 1 83 ? -2.456 4.993 14.535 1.00 93.25 83 SER A N 1
ATOM 656 C CA . SER A 1 83 ? -1.651 6.008 13.847 1.00 93.25 83 SER A CA 1
ATOM 657 C C . SER A 1 83 ? -1.038 5.533 12.526 1.00 93.25 83 SER A C 1
ATOM 659 O O . SER A 1 83 ? -1.073 4.350 12.171 1.00 93.25 83 SER A O 1
ATOM 661 N N . PHE A 1 84 ? -0.452 6.488 11.797 1.00 94.69 84 PHE A N 1
ATOM 662 C CA . PHE A 1 84 ? 0.343 6.217 10.604 1.00 94.69 84 PHE A CA 1
ATOM 663 C C . PHE A 1 84 ? 1.532 5.303 10.919 1.00 94.69 84 PHE A C 1
ATOM 665 O O . PHE A 1 84 ? 1.722 4.298 10.244 1.00 94.69 84 PHE A O 1
ATOM 672 N N . GLU A 1 85 ? 2.297 5.618 11.962 1.00 95.56 85 GLU A N 1
ATOM 673 C CA . GLU A 1 85 ? 3.520 4.916 12.357 1.00 95.56 85 GLU A CA 1
ATOM 674 C C . GLU A 1 85 ? 3.230 3.469 12.771 1.00 95.56 85 GLU A C 1
ATOM 676 O O . GLU A 1 85 ? 3.936 2.539 12.369 1.00 95.56 85 GLU A O 1
ATOM 681 N N . GLU A 1 86 ? 2.153 3.254 13.530 1.00 94.12 86 GLU A N 1
ATOM 682 C CA . GLU A 1 86 ? 1.690 1.916 13.904 1.00 94.12 86 GLU A CA 1
ATOM 683 C C . GLU A 1 86 ? 1.276 1.115 12.667 1.00 94.12 86 GLU A C 1
ATOM 685 O O . GLU A 1 86 ? 1.700 -0.026 12.481 1.00 94.12 86 GLU A O 1
ATOM 690 N N . ALA A 1 87 ? 0.479 1.713 11.778 1.00 94.56 87 ALA A N 1
ATOM 691 C CA . ALA A 1 87 ? 0.040 1.037 10.566 1.00 94.56 87 ALA A CA 1
ATOM 692 C C . ALA A 1 87 ? 1.218 0.732 9.626 1.00 94.56 87 ALA A C 1
ATOM 694 O O . ALA A 1 87 ? 1.323 -0.380 9.113 1.00 94.56 87 ALA A O 1
ATOM 695 N N . PHE A 1 88 ? 2.139 1.676 9.443 1.00 95.94 88 PHE A N 1
ATOM 696 C CA . PHE A 1 88 ? 3.339 1.515 8.629 1.00 95.94 88 PHE A CA 1
ATOM 697 C C . PHE A 1 88 ? 4.242 0.393 9.155 1.00 95.94 88 PHE A C 1
ATOM 699 O O . PHE A 1 88 ? 4.583 -0.523 8.403 1.00 95.94 88 PHE A O 1
ATOM 706 N N . SER A 1 89 ? 4.571 0.419 10.452 1.00 94.94 89 SER A N 1
ATOM 707 C CA . SER A 1 89 ? 5.452 -0.572 11.088 1.00 94.94 89 SER A CA 1
ATOM 708 C C . SER A 1 89 ? 4.885 -1.993 11.057 1.00 94.94 89 SER A C 1
ATOM 710 O O . SER A 1 89 ? 5.649 -2.956 11.021 1.00 94.94 89 SER A O 1
ATOM 712 N N . VAL A 1 90 ? 3.558 -2.141 11.016 1.00 93.75 90 VAL A N 1
ATOM 713 C CA . VAL A 1 90 ? 2.900 -3.448 10.908 1.00 93.75 90 VAL A CA 1
ATOM 714 C C . VAL A 1 90 ? 2.729 -3.902 9.460 1.00 93.75 90 VAL A C 1
ATOM 716 O O . VAL A 1 90 ? 2.869 -5.092 9.191 1.00 93.75 90 VAL A O 1
ATOM 719 N N . ILE A 1 91 ? 2.385 -3.003 8.534 1.00 94.69 91 ILE A N 1
ATOM 720 C CA . ILE A 1 91 ? 1.988 -3.375 7.168 1.00 94.69 91 ILE A CA 1
ATOM 721 C C . ILE A 1 91 ? 3.184 -3.516 6.230 1.00 94.69 91 ILE A C 1
ATOM 723 O O . ILE A 1 91 ? 3.247 -4.502 5.493 1.00 94.69 91 ILE A O 1
ATOM 727 N N . TRP A 1 92 ? 4.137 -2.579 6.248 1.00 96.69 92 TRP A N 1
ATOM 728 C CA . TRP A 1 92 ? 5.248 -2.596 5.293 1.00 96.69 92 TRP A CA 1
ATOM 729 C C . TRP A 1 92 ? 6.077 -3.894 5.346 1.00 96.69 92 TRP A C 1
ATOM 731 O O . TRP A 1 92 ? 6.268 -4.506 4.289 1.00 96.69 92 TRP A O 1
ATOM 741 N N . PRO A 1 93 ? 6.482 -4.411 6.527 1.00 95.75 93 PRO A N 1
ATOM 742 C CA . PRO A 1 93 ? 7.280 -5.638 6.603 1.00 95.75 93 PRO A CA 1
ATOM 743 C C . PRO A 1 93 ? 6.604 -6.881 6.008 1.00 95.75 93 PRO A C 1
ATOM 745 O O . PRO A 1 93 ? 7.290 -7.826 5.631 1.00 95.75 93 PRO A O 1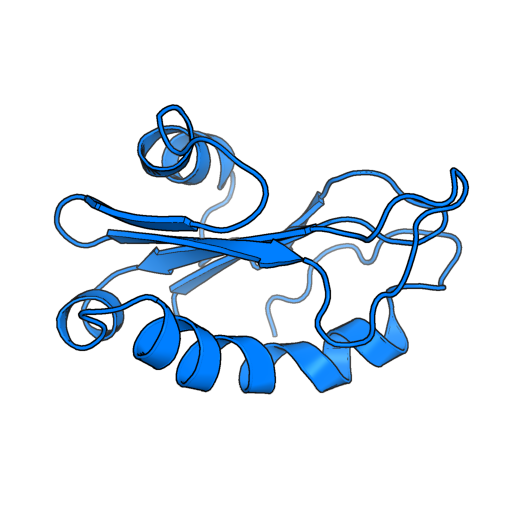
ATOM 748 N N . LEU A 1 94 ? 5.271 -6.894 5.899 1.00 94.00 94 LEU A N 1
ATOM 749 C CA . LEU A 1 94 ? 4.521 -8.031 5.354 1.00 94.00 94 LEU A CA 1
ATOM 750 C C . LEU A 1 94 ? 4.657 -8.155 3.836 1.00 94.00 94 LEU A C 1
ATOM 752 O O . LEU A 1 94 ? 4.465 -9.241 3.293 1.00 94.00 94 LEU A O 1
ATOM 756 N N . VAL A 1 95 ? 4.947 -7.049 3.148 1.00 95.38 95 VAL A N 1
ATOM 757 C CA . VAL A 1 95 ? 4.974 -7.000 1.681 1.00 95.38 95 VAL A CA 1
ATOM 758 C C . VAL A 1 95 ? 6.320 -6.572 1.110 1.00 95.38 95 VAL A C 1
ATOM 760 O O . VAL A 1 95 ? 6.568 -6.856 -0.059 1.00 95.38 95 VAL A O 1
ATOM 763 N N . ALA A 1 96 ? 7.201 -5.957 1.906 1.00 96.94 96 ALA A N 1
ATOM 764 C CA . ALA A 1 96 ? 8.485 -5.410 1.459 1.00 96.94 96 ALA A CA 1
ATOM 765 C C . ALA A 1 96 ? 9.318 -6.421 0.653 1.00 96.94 96 ALA A C 1
ATOM 767 O O . ALA A 1 96 ? 9.635 -6.171 -0.508 1.00 96.94 96 ALA A O 1
ATOM 768 N N . GLY A 1 97 ? 9.580 -7.606 1.216 1.00 96.06 97 GLY A N 1
ATOM 769 C CA . GLY A 1 97 ? 10.381 -8.635 0.539 1.00 96.06 97 GLY A CA 1
ATOM 770 C C . GLY A 1 97 ? 9.715 -9.206 -0.718 1.00 96.06 97 GLY A C 1
ATOM 771 O O . GLY A 1 97 ? 10.391 -9.620 -1.656 1.00 96.06 97 GLY A O 1
ATOM 772 N N . ARG A 1 98 ? 8.377 -9.203 -0.785 1.00 94.50 98 ARG A N 1
ATOM 773 C CA . ARG A 1 98 ? 7.658 -9.603 -2.003 1.00 94.50 98 ARG A CA 1
ATOM 774 C C . ARG A 1 98 ? 7.723 -8.511 -3.060 1.00 94.50 98 ARG A C 1
ATOM 776 O O . ARG A 1 98 ? 7.858 -8.831 -4.236 1.00 94.50 98 ARG A O 1
ATOM 783 N N . TYR A 1 99 ? 7.628 -7.250 -2.646 1.00 96.94 99 TYR A N 1
ATOM 784 C CA . TYR A 1 99 ? 7.722 -6.102 -3.532 1.00 96.94 99 TYR A CA 1
ATOM 785 C C . TYR A 1 99 ? 9.112 -5.987 -4.168 1.00 96.94 99 TYR A C 1
ATOM 787 O O . TYR A 1 99 ? 9.206 -5.796 -5.379 1.00 96.94 99 TYR A O 1
ATOM 795 N N . GLU A 1 100 ? 10.172 -6.218 -3.387 1.00 96.88 100 GLU A N 1
ATOM 796 C CA . GLU A 1 100 ? 11.565 -6.270 -3.852 1.00 96.88 100 GLU A CA 1
ATOM 797 C C . GLU A 1 100 ? 11.742 -7.189 -5.074 1.00 96.88 100 GLU A C 1
ATOM 799 O O . GLU A 1 100 ? 12.443 -6.849 -6.024 1.00 96.88 100 GLU A O 1
ATOM 804 N N . GLN A 1 101 ? 11.030 -8.318 -5.100 1.00 95.56 101 GLN A N 1
ATOM 805 C CA . GLN A 1 101 ? 11.114 -9.306 -6.178 1.00 95.56 101 GLN A CA 1
ATOM 806 C C . GLN A 1 101 ? 10.330 -8.925 -7.443 1.00 95.56 101 GLN A C 1
ATOM 808 O O . GLN A 1 101 ? 10.575 -9.500 -8.503 1.00 95.56 101 GLN A O 1
ATOM 813 N N . ILE A 1 102 ? 9.350 -8.020 -7.348 1.00 95.88 102 ILE A N 1
ATOM 814 C CA . ILE A 1 102 ? 8.371 -7.781 -8.426 1.00 95.88 102 ILE A CA 1
ATOM 815 C C . ILE A 1 102 ? 8.374 -6.350 -8.966 1.00 95.88 102 ILE A C 1
ATOM 817 O O . ILE A 1 102 ? 7.862 -6.115 -10.058 1.00 95.88 102 ILE A O 1
ATOM 821 N N . TRP A 1 103 ? 8.905 -5.371 -8.232 1.00 97.00 103 TRP A N 1
ATOM 822 C CA . TRP A 1 103 ? 8.775 -3.966 -8.631 1.00 97.00 103 TRP A CA 1
ATOM 823 C C . TRP A 1 103 ? 9.444 -3.684 -9.986 1.00 97.00 103 TRP A C 1
ATOM 825 O O . TRP A 1 103 ? 8.911 -2.913 -10.780 1.00 97.00 103 TRP A O 1
ATOM 835 N N . ASN A 1 104 ? 10.564 -4.355 -10.278 1.00 96.50 104 ASN A N 1
ATOM 836 C CA . ASN A 1 104 ? 11.353 -4.190 -11.502 1.00 96.50 104 ASN A CA 1
ATOM 837 C C . ASN A 1 104 ? 11.214 -5.369 -12.481 1.00 96.50 104 ASN A C 1
ATOM 839 O O . ASN A 1 104 ? 12.155 -5.713 -13.194 1.00 96.50 104 ASN A O 1
ATOM 843 N N . VAL A 1 105 ? 10.059 -6.038 -12.493 1.00 94.88 105 VAL A N 1
ATOM 844 C CA . VAL A 1 105 ? 9.728 -6.976 -13.576 1.00 94.88 105 VAL A CA 1
ATOM 845 C C . VAL A 1 105 ? 8.924 -6.258 -14.666 1.00 94.88 105 VAL A C 1
ATOM 847 O O . VAL A 1 105 ? 8.138 -5.369 -14.344 1.00 94.88 105 VAL A O 1
ATOM 850 N N . PRO A 1 106 ? 9.062 -6.628 -15.954 1.00 91.56 106 PRO A N 1
ATOM 851 C CA . PRO A 1 106 ? 8.419 -5.909 -17.060 1.00 91.56 106 PRO A CA 1
ATOM 852 C C . PRO A 1 106 ? 6.898 -6.109 -17.132 1.00 91.56 106 PRO A C 1
ATOM 854 O O . PRO A 1 106 ? 6.202 -5.344 -17.794 1.00 91.56 106 PRO A O 1
ATOM 857 N N . GLN A 1 107 ? 6.365 -7.145 -16.479 1.00 91.06 107 GLN A N 1
ATOM 858 C CA . GLN A 1 107 ? 4.932 -7.437 -16.454 1.00 91.06 107 GLN A CA 1
ATOM 859 C C . GLN A 1 107 ? 4.430 -7.511 -15.013 1.00 91.06 107 GLN A C 1
ATOM 861 O O . GLN A 1 107 ? 5.128 -8.062 -14.161 1.00 91.06 107 GLN A O 1
ATOM 866 N N . PRO A 1 108 ? 3.215 -7.011 -14.731 1.00 88.25 108 PRO A N 1
ATOM 867 C CA . PRO A 1 108 ? 2.661 -7.089 -13.391 1.00 88.25 108 PRO A CA 1
ATOM 868 C C . PRO A 1 108 ? 2.377 -8.554 -13.017 1.00 88.25 108 PRO A C 1
ATOM 870 O O . PRO A 1 108 ? 1.932 -9.333 -13.869 1.00 88.25 108 PRO A O 1
ATOM 873 N N . PRO A 1 109 ? 2.560 -8.950 -11.748 1.00 88.06 109 PRO A N 1
ATOM 874 C CA . PRO A 1 109 ? 2.080 -10.245 -11.279 1.00 88.06 109 PRO A CA 1
ATOM 875 C C . PRO A 1 109 ? 0.542 -10.290 -11.336 1.00 88.06 109 PRO A C 1
ATOM 877 O O . PRO A 1 109 ? -0.123 -9.266 -11.183 1.00 88.06 109 PRO A O 1
ATOM 880 N N . ARG A 1 110 ? -0.042 -11.480 -11.547 1.00 81.44 110 ARG A N 1
ATOM 881 C CA . ARG A 1 110 ? -1.509 -11.641 -11.667 1.00 81.44 110 ARG A CA 1
ATOM 882 C C . ARG A 1 110 ? -2.260 -11.205 -10.402 1.00 81.44 110 ARG A C 1
ATOM 884 O O . ARG A 1 110 ? -3.270 -10.519 -10.506 1.00 81.44 110 ARG A O 1
ATOM 891 N N . ASN A 1 111 ? -1.772 -11.620 -9.239 1.00 76.38 111 ASN A N 1
ATOM 892 C CA . ASN A 1 111 ? -2.141 -11.206 -7.883 1.00 76.38 111 ASN A CA 1
ATOM 893 C C . ASN A 1 111 ? -1.224 -11.966 -6.905 1.00 76.38 111 ASN A C 1
ATOM 895 O O . ASN A 1 111 ? -0.530 -12.906 -7.299 1.00 76.38 111 ASN A O 1
ATOM 899 N N . LEU A 1 112 ? -1.179 -11.531 -5.648 1.00 81.62 112 LEU A N 1
ATOM 900 C CA . LEU A 1 112 ? -0.307 -12.086 -4.607 1.00 81.62 112 LEU A CA 1
ATOM 901 C C . LEU A 1 112 ? -1.093 -12.759 -3.475 1.00 81.62 112 LEU A C 1
ATOM 903 O O . LEU A 1 112 ? -0.552 -12.941 -2.389 1.00 81.62 112 LEU A O 1
ATOM 907 N N . GLU A 1 113 ? -2.365 -13.096 -3.704 1.00 76.56 113 GLU A N 1
ATOM 908 C CA . GLU A 1 113 ? -3.162 -13.834 -2.721 1.00 76.56 113 GLU A CA 1
ATOM 909 C C . GLU A 1 113 ? -2.628 -15.274 -2.644 1.00 76.56 113 GLU A C 1
ATOM 911 O O . GLU A 1 113 ? -2.879 -16.085 -3.535 1.00 76.56 113 GLU A O 1
ATOM 916 N N . GLN A 1 114 ? -1.811 -15.551 -1.624 1.00 56.25 114 GLN A N 1
ATOM 917 C CA . GLN A 1 114 ? -1.247 -16.863 -1.293 1.00 56.25 114 GLN A CA 1
ATOM 918 C C . GLN A 1 114 ? -1.479 -17.152 0.187 1.00 56.25 114 GLN A C 1
ATOM 920 O O . GLN A 1 114 ? -1.266 -16.225 1.004 1.00 56.25 114 GLN A O 1
#

Organism: NCBI:txid1859290

Secondary structure (DSSP, 8-state):
--EEEEE--SSS--EEEEETT-S--HHHHHHHHTT--SSSEEEEETTEEEEEEE-TT--B-TTSPBPEEEEEEETHHHHT--SHHHHHHHHHHHHHHHHHHHTTSSS--S----

Mean predicted aligned error: 3.6 Å